Protein AF-A0A2D5ZB70-F1 (afdb_monomer)

Mean predicted aligned error: 14.67 Å

pLDDT: mean 72.31, std 13.57, range [45.03, 91.69]

Foldseek 3Di:
DDPDDQFKAAPPPLHTPPPDPAQADPPPRDGADPVDPVGIDSDRPPPPVVVVVVLVVLVVVVVVVLVVVVVCVVVDVDDPVVVVVVVVVVVVSVVVNVVSVVVVVVVVVVVCVPPPDDDDDPPPVVVVVVVVVVVVVVVVVVVVVVD

Radius of gyration: 23.56 Å; Cα contacts (8 Å, |Δi|>4): 64; chains: 1; bounding box: 51×29×75 Å

Sequence (147 aa):
MHAAQIHRYCRTCGYPVDGLREFDCPECGRSFDPNDPSTYTTAARHRPAAWMLAAGIIGLLNLVVLSYGAWLVAVNRMDRESFVLTPTAGLVLAVSGALVAGRCRHLHRTYTRSRRAIRSSSAIVVASATSGLIYLAGAFSLIVRSW

Secondary structure (DSSP, 8-state):
--------EETTT--B-TT-SSSB-TTT--B--TT-TTTEESS----HHHHHHHHHHHHHHHHHHHHHHHHHHHHS---GGGGGHHHHHHHHHHHHHHHHHHHHHHHHHHHHTT-TT----TTTTTHHHHHHHHHHHHHHHHHHTT-

Solvent-accessible surface area (backbone atoms only — not comparable to full-atom values): 9059 Å² total; per-residue (Å²): 135,83,78,81,81,81,64,39,19,36,68,85,84,44,49,75,57,71,88,59,93,61,56,50,37,91,88,77,68,47,72,42,48,97,89,41,74,87,44,41,31,71,69,80,67,79,55,64,64,62,53,51,50,52,52,48,52,54,52,49,54,51,52,52,53,52,51,50,53,52,47,51,59,67,72,39,90,65,60,84,72,66,64,66,63,57,57,54,56,52,50,55,52,50,53,52,50,48,53,53,50,50,53,49,49,51,54,45,53,65,54,45,74,78,46,95,78,75,83,88,79,75,71,72,72,59,59,68,63,57,56,59,54,54,56,52,54,55,55,51,56,58,55,64,74,74,111

Structure (mmCIF, N/CA/C/O backbone):
data_AF-A0A2D5ZB70-F1
#
_entry.id   AF-A0A2D5ZB70-F1
#
loop_
_atom_site.group_PDB
_atom_site.id
_atom_site.type_symbol
_atom_site.label_atom_id
_atom_site.label_alt_id
_atom_site.label_comp_id
_atom_site.label_asym_id
_atom_site.label_entity_id
_atom_site.label_seq_id
_atom_site.pdbx_PDB_ins_code
_atom_site.Cartn_x
_atom_site.Cartn_y
_atom_site.Cartn_z
_atom_site.occupancy
_atom_site.B_iso_or_equiv
_atom_site.auth_seq_id
_atom_site.auth_comp_id
_atom_site.auth_asym_id
_atom_site.auth_atom_id
_atom_site.pdbx_PDB_model_num
ATOM 1 N N . MET A 1 1 ? -19.675 18.760 30.829 1.00 47.66 1 MET A N 1
ATOM 2 C CA . MET A 1 1 ? -18.521 17.836 30.869 1.00 47.66 1 MET A CA 1
ATOM 3 C C . MET A 1 1 ? -18.692 16.839 29.733 1.00 47.66 1 MET A C 1
ATOM 5 O O . MET A 1 1 ? -19.582 16.005 29.813 1.00 47.66 1 MET A O 1
ATOM 9 N N . HIS A 1 2 ? -17.944 16.978 28.637 1.00 53.38 2 HIS A N 1
ATOM 10 C CA . HIS A 1 2 ? -17.979 15.998 27.548 1.00 53.38 2 HIS A CA 1
ATOM 11 C C . HIS A 1 2 ? -17.022 14.861 27.904 1.00 53.38 2 HIS A C 1
ATOM 13 O O . HIS A 1 2 ? -15.825 15.093 28.050 1.00 53.38 2 HIS A O 1
ATOM 19 N N . ALA A 1 3 ? -17.557 13.657 28.110 1.00 64.62 3 ALA A N 1
ATOM 20 C CA . ALA A 1 3 ? -16.743 12.465 28.305 1.00 64.62 3 ALA A CA 1
ATOM 21 C C . ALA A 1 3 ? -15.830 12.278 27.084 1.00 64.62 3 ALA A C 1
ATOM 23 O O . ALA A 1 3 ? -16.300 12.315 25.945 1.00 64.62 3 ALA A O 1
ATOM 24 N N . ALA A 1 4 ? -14.529 12.108 27.320 1.00 68.69 4 ALA A N 1
ATOM 25 C CA . ALA A 1 4 ? -13.575 11.803 26.265 1.00 68.69 4 ALA A CA 1
ATOM 26 C C . ALA A 1 4 ? -13.982 10.479 25.595 1.00 68.69 4 ALA A C 1
ATOM 28 O O . ALA A 1 4 ? -13.991 9.430 26.239 1.00 68.69 4 ALA A O 1
ATOM 29 N N . GLN A 1 5 ? -14.364 10.525 24.317 1.00 74.00 5 GLN A N 1
ATOM 30 C CA . GLN A 1 5 ? -14.671 9.320 23.550 1.00 74.00 5 GLN A CA 1
ATOM 31 C C . GLN A 1 5 ? -13.382 8.517 23.347 1.00 74.00 5 GLN A C 1
ATOM 33 O O . GLN A 1 5 ? -12.441 8.978 22.703 1.00 74.00 5 GLN A O 1
ATOM 38 N N . ILE A 1 6 ? -13.330 7.315 23.919 1.00 76.69 6 ILE A N 1
ATOM 39 C CA . ILE A 1 6 ? -12.222 6.384 23.708 1.00 76.69 6 ILE A CA 1
ATOM 40 C C . ILE A 1 6 ? -12.426 5.723 22.349 1.00 76.69 6 ILE A C 1
ATOM 42 O O . ILE A 1 6 ? -13.350 4.926 22.192 1.00 76.69 6 ILE A O 1
ATOM 46 N N . HIS A 1 7 ? -11.551 6.043 21.397 1.00 84.62 7 HIS A N 1
ATOM 47 C CA . HIS A 1 7 ? -11.567 5.419 20.081 1.00 84.62 7 HIS A CA 1
ATOM 48 C C . HIS A 1 7 ? -11.054 3.978 20.124 1.00 84.62 7 HIS A C 1
ATOM 50 O O . HIS A 1 7 ? -9.966 3.720 20.652 1.00 84.62 7 HIS A O 1
ATOM 56 N N . ARG A 1 8 ? -11.813 3.039 19.551 1.00 88.69 8 ARG A N 1
ATOM 57 C CA . ARG A 1 8 ? -11.462 1.611 19.500 1.00 88.69 8 ARG A CA 1
ATOM 58 C C . ARG A 1 8 ? -11.222 1.161 18.071 1.00 88.69 8 ARG A C 1
ATOM 60 O O . ARG A 1 8 ? -11.995 1.452 17.160 1.00 88.69 8 ARG A O 1
ATOM 67 N N . TYR A 1 9 ? -10.169 0.374 17.892 1.00 89.44 9 TYR A N 1
ATOM 68 C CA . TYR A 1 9 ? -9.760 -0.161 16.601 1.00 89.44 9 TYR A CA 1
ATOM 69 C C . TYR A 1 9 ? -9.646 -1.684 16.653 1.00 89.44 9 TYR A C 1
ATOM 71 O O . TYR A 1 9 ? -9.231 -2.263 17.659 1.00 89.44 9 TYR A O 1
ATOM 79 N N . CYS A 1 10 ? -9.961 -2.351 15.546 1.00 87.06 10 CYS A N 1
ATOM 80 C CA . CYS A 1 10 ? -9.724 -3.782 15.395 1.00 87.06 10 CYS A CA 1
ATOM 81 C C . CYS A 1 10 ? -8.221 -4.089 15.515 1.00 87.06 10 CYS A C 1
ATOM 83 O O . CYS A 1 10 ? -7.395 -3.481 14.832 1.00 87.06 10 CYS A O 1
ATOM 85 N N . ARG A 1 11 ? -7.848 -5.089 16.322 1.00 86.00 11 ARG A N 1
ATOM 86 C CA . ARG A 1 11 ? -6.440 -5.491 16.515 1.00 86.00 11 ARG A CA 1
ATOM 87 C C . ARG A 1 11 ? -5.745 -5.988 15.248 1.00 86.00 11 ARG A C 1
ATOM 89 O O . ARG A 1 11 ? -4.518 -5.936 15.167 1.00 86.00 11 ARG A O 1
ATOM 96 N N . THR A 1 12 ? -6.503 -6.515 14.288 1.00 83.00 12 THR A N 1
ATOM 97 C CA . THR A 1 12 ? -5.947 -7.139 13.080 1.00 83.00 12 THR A CA 1
ATOM 98 C C . THR A 1 12 ? -5.788 -6.136 11.946 1.00 83.00 12 THR A C 1
ATOM 100 O O . THR A 1 12 ? -4.684 -5.971 11.436 1.00 83.00 12 THR A O 1
ATOM 103 N N . CYS A 1 13 ? -6.867 -5.449 11.569 1.00 83.44 13 CYS A N 1
ATOM 104 C CA . CYS A 1 13 ? -6.861 -4.525 10.432 1.00 83.44 13 CYS A CA 1
ATOM 105 C C . CYS A 1 13 ? -6.722 -3.048 10.833 1.00 83.44 13 CYS A C 1
ATOM 107 O O . CYS A 1 13 ? -6.407 -2.223 9.982 1.00 83.44 13 CYS A O 1
ATOM 109 N N . GLY A 1 14 ? -6.936 -2.698 12.106 1.00 83.38 14 GLY A N 1
ATOM 110 C CA . GLY A 1 14 ? -6.929 -1.307 12.565 1.00 83.38 14 GLY A CA 1
ATOM 111 C C . GLY A 1 14 ? -8.187 -0.514 12.198 1.00 83.38 14 GLY A C 1
ATOM 112 O O . GLY A 1 14 ? -8.161 0.709 12.292 1.00 83.38 14 GLY A O 1
ATOM 113 N N . TYR A 1 15 ? -9.272 -1.174 11.772 1.00 81.00 15 TYR A N 1
ATOM 114 C CA . TYR A 1 15 ? -10.536 -0.508 11.443 1.00 81.00 15 TYR A CA 1
ATOM 115 C C . TYR A 1 15 ? -11.199 0.069 12.705 1.00 81.00 15 TYR A C 1
ATOM 117 O O . TYR A 1 15 ? -11.253 -0.648 13.707 1.00 81.00 15 TYR A O 1
ATOM 125 N N . PRO A 1 16 ? -11.693 1.322 12.690 1.00 86.94 16 PRO A N 1
ATOM 126 C CA . PRO A 1 16 ? -12.422 1.890 13.818 1.00 86.94 16 PRO A CA 1
ATOM 127 C C . PRO A 1 16 ? -13.739 1.134 14.013 1.00 86.94 16 PRO A C 1
ATOM 129 O O . PRO A 1 16 ? -14.572 1.090 13.114 1.00 86.94 16 PRO A O 1
ATOM 132 N N . VAL A 1 17 ? -13.915 0.518 15.179 1.00 88.75 17 VAL A N 1
ATOM 133 C CA . VAL A 1 17 ? -15.112 -0.283 15.504 1.00 88.75 17 VAL A CA 1
ATOM 134 C C . VAL A 1 17 ? -16.143 0.502 16.320 1.00 88.75 17 VAL A C 1
ATOM 136 O O . VAL A 1 17 ? -17.173 -0.037 16.719 1.00 88.75 17 VAL A O 1
ATOM 139 N N . ASP A 1 18 ? -15.893 1.789 16.558 1.00 85.88 18 ASP A N 1
ATOM 140 C CA . ASP A 1 18 ? -16.805 2.649 17.306 1.00 85.88 18 ASP A CA 1
ATOM 141 C C . ASP A 1 18 ? -18.143 2.822 16.566 1.00 85.88 18 ASP A C 1
ATOM 143 O O . ASP A 1 18 ? -18.187 3.254 15.414 1.00 85.88 18 ASP A O 1
ATOM 147 N N . GLY A 1 19 ? -19.252 2.522 17.248 1.00 82.19 19 GLY A N 1
ATOM 148 C CA . GLY A 1 19 ? -20.608 2.760 16.739 1.00 82.19 19 GLY A CA 1
ATOM 149 C C . GLY A 1 19 ? -21.140 1.719 15.748 1.00 82.19 19 GLY A C 1
ATOM 150 O O . GLY A 1 19 ? -22.212 1.933 15.178 1.00 82.19 19 GLY A O 1
ATOM 151 N N . LEU A 1 20 ? -20.440 0.598 15.541 1.00 83.69 20 LEU A N 1
ATOM 152 C CA . LEU A 1 20 ? -20.977 -0.521 14.762 1.00 83.69 20 LEU A CA 1
ATOM 153 C C . LEU A 1 20 ? -22.082 -1.246 15.546 1.00 83.69 20 LEU A C 1
ATOM 155 O O . LEU A 1 20 ? -21.979 -1.445 16.754 1.00 83.69 20 LEU A O 1
ATOM 159 N N . ARG A 1 21 ? -23.154 -1.631 14.840 1.00 80.00 21 ARG A N 1
ATOM 160 C CA . ARG A 1 21 ? -24.263 -2.427 15.400 1.00 80.00 21 ARG A CA 1
ATOM 161 C C . ARG A 1 21 ? -23.934 -3.913 15.504 1.00 80.00 21 ARG A C 1
ATOM 163 O O . ARG A 1 21 ? -24.535 -4.612 16.309 1.00 80.00 21 ARG A O 1
ATOM 170 N N . GLU A 1 22 ? -23.019 -4.375 14.665 1.00 85.56 22 GLU A N 1
ATOM 171 C CA . GLU A 1 22 ? -22.599 -5.767 14.578 1.00 85.56 22 GLU A CA 1
ATOM 172 C C . GLU A 1 22 ? -21.269 -5.939 15.310 1.00 85.56 22 GLU A C 1
ATOM 174 O O . GLU A 1 22 ? -20.400 -5.066 15.252 1.00 85.56 22 GLU A O 1
ATOM 179 N N . PHE A 1 23 ? -21.111 -7.076 15.984 1.00 88.62 23 PHE A N 1
ATOM 180 C CA . PHE A 1 23 ? -19.896 -7.440 16.715 1.00 88.62 23 PHE A CA 1
ATOM 181 C C . PHE A 1 23 ? -18.820 -8.048 15.810 1.00 88.62 23 PHE A C 1
ATOM 183 O O . PHE A 1 23 ? -17.889 -8.671 16.301 1.00 88.62 23 PHE A O 1
ATOM 190 N N . ASP A 1 24 ? -18.909 -7.857 14.494 1.00 89.94 24 ASP A N 1
ATOM 191 C CA . ASP A 1 24 ? -17.949 -8.372 13.523 1.00 89.94 24 ASP A CA 1
ATOM 192 C C . ASP A 1 24 ? -17.307 -7.228 12.737 1.00 89.94 24 ASP A C 1
ATOM 194 O O . ASP A 1 24 ? -17.949 -6.253 12.342 1.00 89.94 24 ASP A O 1
ATOM 198 N N . CYS A 1 25 ? -15.997 -7.325 12.508 1.00 85.06 25 CYS A N 1
ATOM 199 C CA . CYS A 1 25 ? -15.283 -6.330 11.725 1.00 85.06 25 CYS A CA 1
ATOM 200 C C . CYS A 1 25 ? -15.598 -6.494 10.226 1.00 85.06 25 CYS A C 1
ATOM 202 O O . CYS A 1 25 ? -15.286 -7.546 9.664 1.00 85.06 25 CYS A O 1
ATOM 204 N N . PRO A 1 26 ? -16.084 -5.452 9.528 1.00 83.69 26 PRO A N 1
ATOM 205 C CA . PRO A 1 26 ? -16.462 -5.553 8.116 1.00 83.69 26 PRO A CA 1
ATOM 206 C C . PRO A 1 26 ? -15.268 -5.743 7.166 1.00 83.69 26 PRO A C 1
ATOM 208 O O . PRO A 1 26 ? -15.454 -6.142 6.023 1.00 83.69 26 PRO A O 1
ATOM 211 N N . GLU A 1 27 ? -14.041 -5.450 7.617 1.00 78.88 27 GLU A N 1
ATOM 212 C CA . GLU A 1 27 ? -12.828 -5.587 6.796 1.00 78.88 27 GLU A CA 1
ATOM 213 C C . GLU A 1 27 ? -12.223 -6.990 6.861 1.00 78.88 27 GLU A C 1
ATOM 215 O O . GLU A 1 27 ? -11.783 -7.533 5.852 1.00 78.88 27 GLU A O 1
ATOM 220 N N . CYS A 1 28 ? -12.141 -7.570 8.060 1.00 84.44 28 CYS A N 1
ATOM 221 C CA . CYS A 1 28 ? -11.452 -8.844 8.276 1.00 84.44 28 CYS A CA 1
ATOM 222 C C . CYS A 1 28 ? -12.374 -9.986 8.711 1.00 84.44 28 CYS A C 1
ATOM 224 O O . CYS A 1 28 ? -11.887 -11.101 8.873 1.00 84.44 28 CYS A O 1
ATOM 226 N N . GLY A 1 29 ? -13.665 -9.718 8.933 1.00 89.31 29 GLY A N 1
ATOM 227 C CA . GLY A 1 29 ? -14.646 -10.697 9.410 1.00 89.31 29 GLY A CA 1
ATOM 228 C C . GLY A 1 29 ? -14.395 -11.186 10.836 1.00 89.31 29 GLY A C 1
ATOM 229 O O . GLY A 1 29 ? -14.956 -12.193 11.248 1.00 89.31 29 GLY A O 1
ATOM 230 N N . ARG A 1 30 ? -13.505 -10.527 11.588 1.00 87.56 30 ARG A N 1
ATOM 231 C CA . ARG A 1 30 ? -13.160 -10.941 12.947 1.00 87.56 30 ARG A CA 1
ATOM 232 C C . ARG A 1 30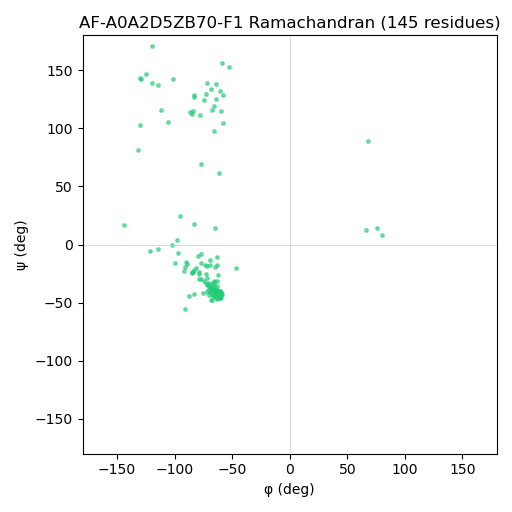 ? -14.180 -10.399 13.935 1.00 87.56 30 ARG A C 1
ATOM 234 O O . ARG A 1 30 ? -14.365 -9.182 13.997 1.00 87.56 30 ARG A O 1
ATOM 241 N N . SER A 1 31 ? -14.731 -11.289 14.747 1.00 89.94 31 SER A N 1
ATOM 242 C CA . SER A 1 31 ? -15.584 -10.921 15.870 1.00 89.94 31 SER A CA 1
ATOM 243 C C . SER A 1 31 ? -14.806 -10.116 16.910 1.00 89.94 31 SER A C 1
ATOM 245 O O . SER A 1 31 ? -13.644 -10.414 17.212 1.00 89.94 31 SER A O 1
ATOM 247 N N . PHE A 1 32 ? -15.428 -9.071 17.436 1.00 87.69 32 PHE A N 1
ATOM 248 C CA . PHE A 1 32 ? -14.913 -8.226 18.500 1.00 87.69 32 PHE A CA 1
ATOM 249 C C . PHE A 1 32 ? -15.978 -8.081 19.586 1.00 87.69 32 PHE A C 1
ATOM 251 O O . PHE A 1 32 ? -17.163 -7.967 19.292 1.00 87.69 32 PHE A O 1
ATOM 258 N N . ASP A 1 33 ? -15.550 -8.042 20.843 1.00 89.06 33 ASP A N 1
ATOM 259 C CA . ASP A 1 33 ? -16.439 -7.803 21.974 1.00 89.06 33 ASP A CA 1
ATOM 260 C C . ASP A 1 33 ? -16.095 -6.431 22.579 1.00 89.06 33 ASP A C 1
ATOM 262 O O . ASP A 1 33 ? -14.983 -6.239 23.080 1.00 89.06 33 ASP A O 1
ATOM 266 N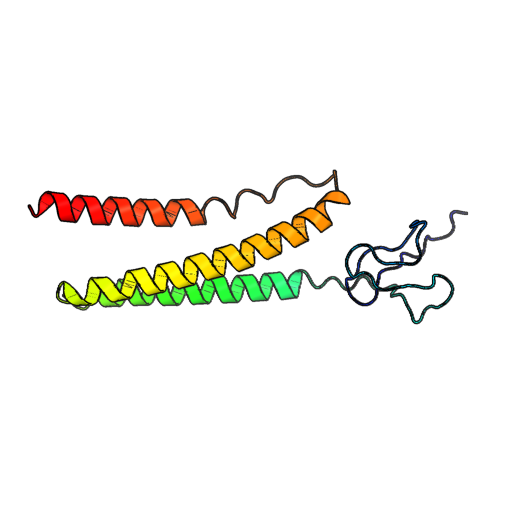 N . PRO A 1 34 ? -17.012 -5.447 22.542 1.00 85.38 34 PRO A N 1
ATOM 267 C CA . PRO A 1 34 ? -16.763 -4.130 23.110 1.00 85.38 34 PRO A CA 1
ATOM 268 C C . PRO A 1 34 ? -16.531 -4.145 24.625 1.00 85.38 34 PRO A C 1
ATOM 270 O O . PRO A 1 34 ? -16.010 -3.151 25.136 1.00 85.38 34 PRO A O 1
ATOM 273 N N . ASN A 1 35 ? -16.912 -5.218 25.322 1.00 88.69 35 ASN A N 1
ATOM 274 C CA . ASN A 1 35 ? -16.683 -5.401 26.753 1.00 88.69 35 ASN A CA 1
ATOM 275 C C . ASN A 1 35 ? -15.348 -6.093 27.057 1.00 88.69 35 ASN A C 1
ATOM 277 O O . ASN A 1 35 ? -14.881 -6.017 28.192 1.00 88.69 35 ASN A O 1
ATOM 281 N N . ASP A 1 36 ? -14.709 -6.718 26.062 1.00 90.38 36 ASP A N 1
ATOM 282 C CA . ASP A 1 36 ? -13.405 -7.358 26.221 1.00 90.38 36 ASP A CA 1
ATOM 283 C C . ASP A 1 36 ? -12.281 -6.519 25.569 1.00 90.38 36 ASP A C 1
ATOM 285 O O . ASP A 1 36 ? -12.106 -6.543 24.341 1.00 90.38 36 ASP A O 1
ATOM 289 N N . PRO A 1 37 ? -11.444 -5.817 26.366 1.00 87.69 37 PRO A N 1
ATOM 290 C CA . PRO A 1 37 ? -10.304 -5.041 25.870 1.00 87.69 37 PRO A CA 1
ATOM 291 C C . PRO A 1 37 ? -9.220 -5.885 25.188 1.00 87.69 37 PRO A C 1
ATOM 293 O O . PRO A 1 37 ? -8.327 -5.340 24.531 1.00 87.69 37 PRO A O 1
ATOM 296 N N . SER A 1 38 ? -9.279 -7.212 25.299 1.00 88.81 38 SER A N 1
ATOM 297 C CA . SER A 1 38 ? -8.406 -8.125 24.566 1.00 88.81 38 SER A CA 1
ATOM 298 C C . SER A 1 38 ? -8.775 -8.233 23.076 1.00 88.81 38 SER A C 1
ATOM 300 O O . SER A 1 38 ? -7.934 -8.634 22.264 1.00 88.81 38 SER A O 1
ATOM 302 N N . THR A 1 39 ? -9.985 -7.830 22.676 1.00 88.69 39 THR A N 1
ATOM 303 C CA . THR A 1 39 ? -10.451 -7.946 21.283 1.00 88.69 39 THR A CA 1
ATOM 304 C C . THR A 1 39 ? -10.156 -6.702 20.441 1.00 88.69 39 THR A C 1
ATOM 306 O O . THR A 1 39 ? -9.992 -6.800 19.220 1.00 88.69 39 THR A O 1
ATOM 309 N N . TYR A 1 40 ? -9.981 -5.540 21.077 1.00 88.94 40 TYR A N 1
ATOM 310 C CA . TYR A 1 40 ? -9.692 -4.268 20.415 1.00 88.94 40 TYR A CA 1
ATOM 311 C C . TYR A 1 40 ? -8.349 -3.661 20.849 1.00 88.94 40 TYR A C 1
ATOM 313 O O . TYR A 1 40 ? -7.630 -4.162 21.717 1.00 88.94 40 TYR A O 1
ATOM 321 N N . THR A 1 41 ? -7.934 -2.604 20.159 1.00 89.12 41 THR A N 1
ATOM 322 C CA . THR A 1 41 ? -6.780 -1.783 20.526 1.00 89.12 41 THR A CA 1
ATOM 323 C C . THR A 1 41 ? -7.182 -0.315 20.528 1.00 89.12 41 THR A C 1
ATOM 325 O O . THR A 1 41 ? -7.982 0.118 19.703 1.00 89.12 41 THR A O 1
ATOM 328 N N . THR A 1 42 ? -6.653 0.450 21.476 1.00 85.56 42 THR A N 1
ATOM 329 C CA . THR A 1 42 ? -6.853 1.905 21.581 1.00 85.56 42 THR A CA 1
ATOM 330 C C . THR A 1 42 ? -5.771 2.686 20.839 1.00 85.56 42 THR A C 1
ATOM 332 O O . THR A 1 42 ? -5.967 3.844 20.480 1.00 85.56 42 THR A O 1
ATOM 335 N N . ALA A 1 43 ? -4.635 2.047 20.554 1.00 78.62 43 ALA A N 1
ATOM 336 C CA . ALA A 1 43 ? -3.588 2.626 19.735 1.00 78.62 43 ALA A CA 1
ATOM 337 C C . ALA A 1 43 ? -3.920 2.376 18.262 1.00 78.62 43 ALA A C 1
ATOM 339 O O . ALA A 1 43 ? -3.879 1.237 17.789 1.00 78.62 43 ALA A O 1
ATOM 340 N N . ALA A 1 44 ? -4.224 3.442 17.522 1.00 66.38 44 ALA A N 1
ATOM 341 C CA . ALA A 1 44 ? -4.344 3.364 16.075 1.00 66.38 44 ALA A CA 1
ATOM 342 C C . ALA A 1 44 ? -3.014 2.849 15.507 1.00 66.38 44 ALA A C 1
ATOM 344 O O . ALA A 1 44 ? -2.009 3.564 15.465 1.00 66.38 44 ALA A O 1
ATOM 345 N N . ARG A 1 45 ? -2.978 1.577 15.093 1.00 65.50 45 ARG A N 1
ATOM 346 C CA . ARG A 1 45 ? -1.789 0.966 14.493 1.00 65.50 45 ARG A CA 1
ATOM 347 C C . ARG A 1 45 ? -1.674 1.443 13.051 1.00 65.50 45 ARG A C 1
ATOM 349 O O . ARG A 1 45 ? -1.883 0.690 12.104 1.00 65.50 45 ARG A O 1
ATOM 356 N N . HIS A 1 46 ? -1.357 2.718 12.877 1.00 60.06 46 HIS A N 1
ATOM 357 C CA . HIS A 1 46 ? -1.060 3.287 11.579 1.00 60.06 46 HIS A CA 1
ATOM 358 C C . HIS A 1 46 ? 0.233 2.646 11.056 1.00 60.06 46 HIS A C 1
ATOM 360 O O . HIS A 1 46 ? 1.337 3.079 11.369 1.00 60.06 46 HIS A O 1
ATOM 366 N N . ARG A 1 47 ? 0.101 1.629 10.195 1.00 64.81 47 ARG A N 1
ATOM 367 C CA . ARG A 1 47 ? 1.193 1.129 9.342 1.00 64.81 47 ARG A CA 1
ATOM 368 C C . ARG A 1 47 ? 1.224 1.718 7.911 1.00 64.81 47 ARG A C 1
ATOM 370 O O . ARG A 1 47 ? 1.792 1.049 7.047 1.00 64.81 47 ARG A O 1
ATOM 377 N N . PRO A 1 48 ? 0.681 2.919 7.585 1.00 66.00 48 PRO A N 1
ATOM 378 C CA . PRO A 1 48 ? 0.787 3.419 6.218 1.00 66.00 48 PRO A CA 1
ATOM 379 C C . PRO A 1 48 ? 2.249 3.720 5.861 1.00 66.00 48 PRO A C 1
ATOM 381 O O . PRO A 1 48 ? 2.647 3.471 4.732 1.00 66.00 48 PRO A O 1
ATOM 384 N N . ALA A 1 49 ? 3.074 4.142 6.829 1.00 76.62 49 ALA A N 1
ATOM 385 C CA . ALA A 1 49 ? 4.485 4.451 6.601 1.00 76.62 49 ALA A CA 1
ATOM 386 C C . ALA A 1 49 ? 5.299 3.228 6.147 1.00 76.62 49 ALA A C 1
ATOM 388 O O . ALA A 1 49 ? 6.065 3.321 5.194 1.00 76.62 49 ALA A O 1
ATOM 389 N N . ALA A 1 50 ? 5.090 2.065 6.772 1.00 78.00 50 ALA A N 1
ATOM 390 C CA . ALA A 1 50 ? 5.788 0.837 6.391 1.00 78.00 50 ALA A CA 1
ATOM 391 C C . ALA A 1 50 ? 5.413 0.381 4.970 1.00 78.00 50 ALA A C 1
ATOM 393 O O . ALA A 1 50 ? 6.281 -0.018 4.199 1.00 78.00 50 ALA A O 1
ATOM 394 N N . TRP A 1 51 ? 4.133 0.497 4.601 1.00 80.19 51 TRP A N 1
ATOM 395 C CA . TRP A 1 51 ? 3.672 0.187 3.246 1.00 80.19 51 TRP A CA 1
ATOM 396 C C . TRP A 1 51 ? 4.171 1.189 2.205 1.00 80.19 51 TRP A C 1
ATOM 398 O O . TRP A 1 51 ? 4.572 0.780 1.120 1.00 80.19 51 TRP A O 1
ATOM 408 N N . MET A 1 52 ? 4.185 2.484 2.528 1.00 81.81 52 MET A N 1
ATOM 409 C CA . MET A 1 52 ? 4.740 3.520 1.652 1.00 81.81 52 MET A CA 1
ATOM 410 C C . MET A 1 52 ? 6.238 3.318 1.426 1.00 81.81 52 MET A C 1
ATOM 412 O O . MET A 1 52 ? 6.701 3.431 0.296 1.00 81.81 52 MET A O 1
ATOM 416 N N . LEU A 1 53 ? 6.982 2.957 2.473 1.00 84.75 53 LEU A N 1
ATOM 417 C CA . LEU A 1 53 ? 8.407 2.655 2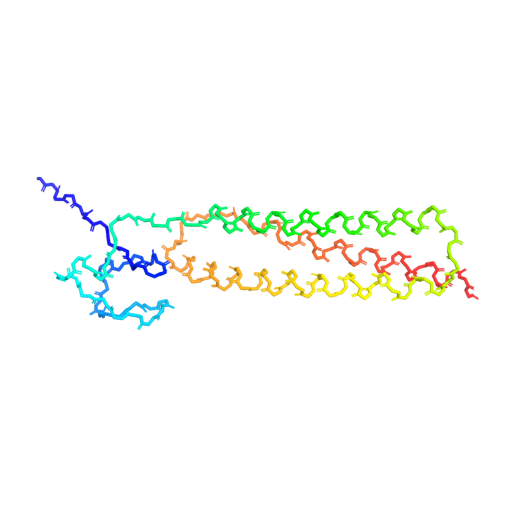.381 1.00 84.75 53 LEU A CA 1
ATOM 418 C C . LEU A 1 53 ? 8.656 1.406 1.527 1.00 84.75 53 LEU A C 1
ATOM 420 O O . LEU A 1 53 ? 9.490 1.444 0.628 1.00 84.75 53 LEU A O 1
ATOM 424 N N . ALA A 1 54 ? 7.883 0.335 1.731 1.00 83.75 54 ALA A N 1
ATOM 425 C CA . ALA A 1 54 ? 7.958 -0.860 0.892 1.00 83.75 54 ALA A CA 1
ATOM 426 C C . ALA A 1 54 ? 7.643 -0.551 -0.584 1.00 83.75 54 ALA A C 1
ATOM 428 O O . ALA A 1 54 ? 8.386 -0.961 -1.473 1.00 83.75 54 ALA A O 1
ATOM 429 N N . ALA A 1 55 ? 6.584 0.219 -0.852 1.00 83.62 55 ALA A N 1
ATOM 430 C CA . ALA A 1 55 ? 6.233 0.649 -2.204 1.00 83.62 55 ALA A CA 1
ATOM 431 C C . ALA A 1 55 ? 7.332 1.521 -2.839 1.00 83.62 55 ALA A C 1
ATOM 433 O O . ALA A 1 55 ? 7.651 1.343 -4.014 1.00 83.62 55 ALA A O 1
ATOM 434 N N . GLY A 1 56 ? 7.946 2.415 -2.059 1.00 86.88 56 GLY A N 1
ATOM 435 C CA . GLY A 1 56 ? 9.075 3.240 -2.488 1.00 86.88 56 GLY A CA 1
ATOM 436 C C . GLY A 1 56 ? 10.308 2.412 -2.856 1.00 86.88 56 GLY A C 1
ATOM 437 O O . GLY A 1 56 ? 10.880 2.624 -3.923 1.00 86.88 56 GLY A O 1
ATOM 438 N N . ILE A 1 57 ? 10.676 1.424 -2.031 1.00 91.44 57 ILE A N 1
ATOM 439 C CA . ILE A 1 57 ? 11.797 0.507 -2.304 1.00 91.44 57 ILE A CA 1
ATOM 440 C C . ILE A 1 57 ? 11.556 -0.276 -3.596 1.00 91.44 57 ILE A C 1
ATOM 442 O O . ILE A 1 57 ? 12.442 -0.346 -4.445 1.00 91.44 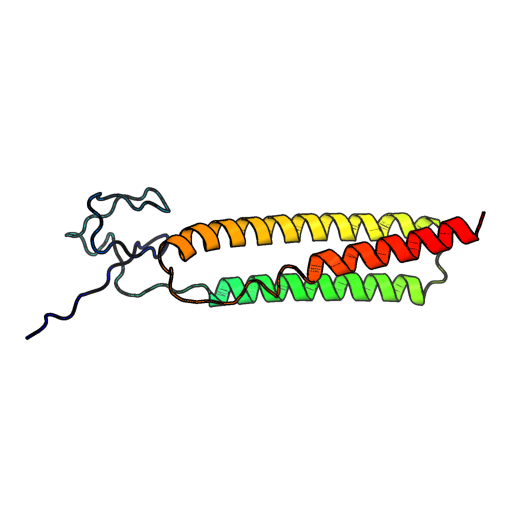57 ILE A O 1
ATOM 446 N N . ILE A 1 58 ? 10.352 -0.827 -3.780 1.00 88.12 58 ILE A N 1
ATOM 447 C CA . ILE A 1 58 ? 10.000 -1.561 -5.002 1.00 88.12 58 ILE A CA 1
ATOM 448 C C . ILE A 1 58 ? 10.117 -0.642 -6.224 1.00 88.12 58 ILE A C 1
ATOM 450 O O . ILE A 1 58 ? 10.721 -1.030 -7.223 1.00 88.12 58 ILE A O 1
ATOM 454 N N . GLY A 1 59 ? 9.587 0.582 -6.151 1.00 85.50 59 GLY A N 1
ATOM 455 C CA . GLY A 1 59 ? 9.701 1.562 -7.233 1.00 85.50 59 GLY A CA 1
ATOM 456 C C . GLY A 1 59 ? 11.155 1.900 -7.584 1.00 85.50 59 GLY A C 1
ATOM 457 O O . GLY A 1 59 ? 11.509 1.931 -8.761 1.00 85.50 59 GLY A O 1
ATOM 458 N N . LEU A 1 60 ? 12.012 2.079 -6.575 1.00 90.06 60 LEU A N 1
ATOM 459 C CA . LEU A 1 60 ? 13.436 2.363 -6.764 1.00 90.06 60 LEU A CA 1
ATOM 460 C C . LEU A 1 60 ? 14.177 1.194 -7.429 1.00 90.06 60 LEU A C 1
ATOM 462 O O . LEU A 1 60 ? 14.934 1.412 -8.371 1.00 90.06 60 LEU A O 1
ATOM 466 N N . LEU A 1 61 ? 13.929 -0.044 -6.990 1.00 86.56 61 LEU A N 1
ATOM 467 C CA . LEU A 1 61 ? 14.529 -1.240 -7.594 1.00 86.56 61 LEU A CA 1
ATOM 468 C C . LEU A 1 61 ? 14.159 -1.373 -9.076 1.00 86.56 61 LEU A C 1
ATOM 470 O O . LEU A 1 61 ? 15.015 -1.676 -9.903 1.00 86.56 61 LEU A O 1
ATOM 474 N N . ASN A 1 62 ? 12.905 -1.081 -9.428 1.00 81.75 62 ASN A N 1
ATOM 475 C CA . ASN A 1 62 ? 12.456 -1.066 -10.821 1.00 81.75 62 ASN A CA 1
ATOM 476 C C . ASN A 1 62 ? 13.205 -0.018 -11.654 1.00 81.75 62 ASN A C 1
ATOM 478 O O . ASN A 1 62 ? 13.643 -0.314 -12.764 1.00 81.75 62 ASN A O 1
ATOM 482 N N . LEU A 1 63 ? 13.382 1.192 -11.114 1.00 85.56 63 LEU A N 1
ATOM 483 C CA . LEU A 1 63 ? 14.118 2.262 -11.787 1.00 85.56 63 LEU A CA 1
ATOM 484 C C . LEU A 1 63 ? 15.568 1.849 -12.082 1.00 85.56 63 LEU A C 1
ATOM 486 O O . LEU A 1 63 ? 16.061 2.101 -13.178 1.00 85.56 63 LEU A O 1
ATOM 490 N N . VAL A 1 64 ? 16.224 1.186 -11.123 1.00 91.69 64 VAL A N 1
ATOM 491 C CA . VAL A 1 64 ? 17.603 0.683 -11.250 1.00 91.69 64 VAL A CA 1
ATOM 492 C C . VAL A 1 64 ? 17.709 -0.399 -12.329 1.00 91.69 64 VAL A C 1
ATOM 494 O O . VAL A 1 64 ? 18.622 -0.363 -13.147 1.00 91.69 64 VAL A O 1
ATOM 497 N N . VAL A 1 65 ? 16.769 -1.347 -12.372 1.00 87.25 65 VAL A N 1
ATOM 498 C CA . VAL A 1 65 ? 16.760 -2.408 -13.395 1.00 87.25 65 VAL A CA 1
ATOM 499 C C . VAL A 1 65 ? 16.573 -1.820 -14.796 1.00 87.25 65 VAL A C 1
ATOM 501 O O . VAL A 1 65 ? 17.278 -2.204 -15.729 1.00 87.25 65 VAL A O 1
ATOM 504 N N . LEU A 1 66 ? 15.661 -0.856 -14.948 1.00 84.44 66 LEU A N 1
ATOM 505 C CA . LEU A 1 66 ? 15.399 -0.203 -16.231 1.00 84.44 66 LEU A CA 1
ATOM 506 C C . LEU A 1 66 ? 16.578 0.658 -16.696 1.00 84.44 66 LEU A C 1
ATOM 508 O O . LEU A 1 66 ? 16.943 0.601 -17.870 1.00 84.44 66 LEU A O 1
ATOM 512 N N . SER A 1 67 ? 17.190 1.432 -15.796 1.00 88.00 67 SER A N 1
ATOM 513 C CA . SER A 1 67 ? 18.351 2.259 -16.136 1.00 88.00 67 SER A CA 1
ATOM 514 C C . SER A 1 67 ? 19.559 1.405 -16.519 1.0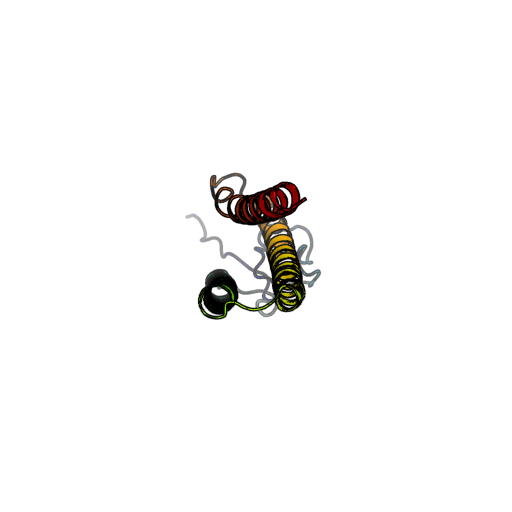0 88.00 67 SER A C 1
ATOM 516 O O . SER A 1 67 ? 20.243 1.721 -17.491 1.00 88.00 67 SER A O 1
ATOM 518 N N . TYR A 1 68 ? 19.777 0.286 -15.826 1.00 88.88 68 TYR A N 1
ATOM 519 C CA . TYR A 1 68 ? 20.830 -0.666 -16.163 1.00 88.88 68 TYR A CA 1
ATOM 520 C C . TYR A 1 68 ? 20.591 -1.337 -17.523 1.00 88.88 68 TYR A C 1
ATOM 522 O O . TYR A 1 68 ? 21.503 -1.395 -18.346 1.00 88.88 68 TYR A O 1
ATOM 530 N N . GLY A 1 69 ? 19.358 -1.773 -17.806 1.00 84.25 69 GLY A N 1
ATOM 531 C CA . GLY A 1 69 ? 18.990 -2.322 -19.114 1.00 84.25 69 GLY A CA 1
ATOM 532 C C . GLY A 1 69 ? 19.209 -1.320 -20.252 1.00 84.25 69 GLY A C 1
ATOM 533 O O . GLY A 1 69 ? 19.789 -1.670 -21.278 1.00 84.25 69 GLY A O 1
ATOM 534 N N . ALA A 1 70 ? 18.829 -0.055 -20.049 1.00 84.25 70 ALA A N 1
ATOM 535 C CA . ALA A 1 70 ? 19.071 1.013 -21.018 1.00 84.25 70 ALA A CA 1
ATOM 536 C C . ALA A 1 70 ? 20.571 1.275 -21.237 1.00 84.25 70 ALA A C 1
ATOM 538 O O . ALA A 1 70 ? 21.007 1.437 -22.376 1.00 84.25 70 ALA A O 1
ATOM 539 N N . TRP A 1 71 ? 21.371 1.277 -20.166 1.00 89.62 71 TRP A N 1
ATOM 540 C CA . TRP A 1 71 ? 22.822 1.437 -20.258 1.00 89.62 71 TRP A CA 1
ATOM 541 C C . TRP A 1 71 ? 23.482 0.284 -21.022 1.00 89.62 71 TRP A C 1
ATOM 543 O O . TRP A 1 71 ? 24.320 0.530 -21.887 1.00 89.62 71 TRP A O 1
ATOM 553 N N . LEU A 1 72 ? 23.063 -0.962 -20.779 1.00 84.12 72 LEU A N 1
ATOM 554 C CA . LEU A 1 72 ? 23.567 -2.125 -21.514 1.00 84.12 72 LEU A CA 1
ATOM 555 C C . LEU A 1 72 ? 23.281 -2.038 -23.015 1.00 84.12 72 LEU A C 1
ATOM 557 O O . LEU A 1 72 ? 24.161 -2.385 -23.800 1.00 84.12 72 L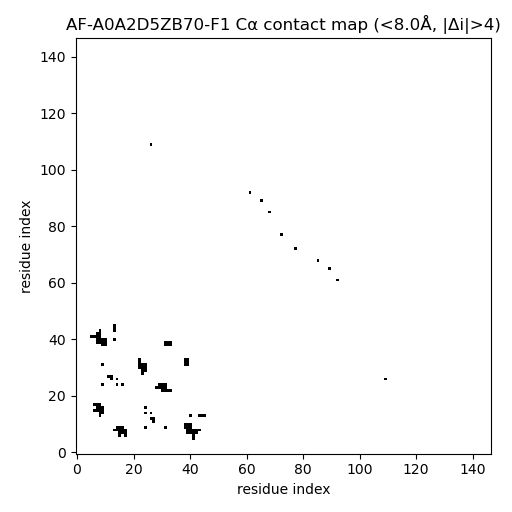EU A O 1
ATOM 561 N N . VAL A 1 73 ? 22.093 -1.561 -23.400 1.00 79.81 73 VAL A N 1
ATOM 562 C CA . VAL A 1 73 ? 21.717 -1.318 -24.805 1.00 79.81 73 VAL A CA 1
ATOM 563 C C . VAL A 1 73 ? 22.526 -0.170 -25.414 1.00 79.81 73 VAL A C 1
ATOM 565 O O . VAL A 1 73 ? 22.833 -0.196 -26.601 1.00 79.81 73 VAL A O 1
ATOM 568 N N . ALA A 1 74 ? 22.880 0.843 -24.622 1.00 81.00 74 ALA A N 1
ATOM 569 C CA . ALA A 1 74 ? 23.663 1.978 -25.099 1.00 81.00 74 ALA A CA 1
ATOM 570 C C . ALA A 1 74 ? 25.149 1.634 -25.303 1.00 81.00 74 ALA A C 1
ATOM 572 O O . ALA A 1 74 ? 25.756 2.081 -26.274 1.00 81.00 74 ALA A O 1
ATOM 573 N N . VAL A 1 75 ? 25.746 0.870 -24.381 1.00 85.12 75 VAL A N 1
ATOM 574 C CA . VAL A 1 75 ? 27.186 0.558 -24.389 1.00 85.12 75 VAL A CA 1
ATOM 575 C C . VAL A 1 75 ? 27.508 -0.610 -25.303 1.00 85.12 75 VAL A C 1
ATOM 577 O O . VAL A 1 75 ? 28.487 -0.568 -26.048 1.00 85.12 75 VAL A O 1
ATOM 580 N N . ASN A 1 76 ? 26.687 -1.654 -25.272 1.00 75.00 76 ASN A N 1
ATOM 581 C CA . ASN A 1 76 ? 26.846 -2.741 -26.211 1.00 75.00 76 ASN A CA 1
ATOM 582 C C . ASN A 1 76 ? 26.070 -2.347 -27.463 1.00 75.00 76 ASN A C 1
ATOM 584 O O . ASN A 1 76 ? 24.845 -2.275 -27.414 1.00 75.00 76 ASN A O 1
ATOM 588 N N . ARG A 1 77 ? 26.758 -2.132 -28.594 1.00 68.88 77 ARG A N 1
ATOM 589 C CA . ARG A 1 77 ? 26.156 -2.224 -29.940 1.00 68.88 77 ARG A CA 1
ATOM 590 C C . ARG A 1 77 ? 25.651 -3.660 -30.153 1.00 68.88 77 ARG A C 1
ATOM 592 O O . ARG A 1 77 ? 26.208 -4.403 -30.949 1.00 68.88 77 ARG A O 1
ATOM 599 N N . MET A 1 78 ? 24.706 -4.099 -29.335 1.00 52.53 78 MET A N 1
ATOM 600 C CA . MET A 1 78 ? 24.320 -5.490 -29.224 1.00 52.53 78 MET A CA 1
ATOM 601 C C . MET A 1 78 ? 23.331 -5.796 -30.338 1.00 52.53 78 MET A C 1
ATOM 603 O O . MET A 1 78 ? 22.361 -5.063 -30.549 1.00 52.53 78 MET A O 1
ATOM 607 N N . ASP A 1 79 ? 23.638 -6.868 -31.057 1.00 66.94 79 ASP A N 1
ATOM 608 C CA . ASP A 1 79 ? 22.870 -7.382 -32.175 1.00 66.94 79 ASP A CA 1
ATOM 609 C C . ASP A 1 79 ? 21.391 -7.595 -31.817 1.00 66.94 79 ASP A C 1
ATOM 611 O O . ASP A 1 79 ? 21.014 -7.834 -30.667 1.00 66.94 79 ASP A O 1
ATOM 615 N N . ARG A 1 80 ? 20.552 -7.502 -32.855 1.00 63.75 80 ARG A N 1
ATOM 616 C CA . ARG A 1 80 ? 19.074 -7.459 -32.863 1.00 63.75 80 ARG A CA 1
ATOM 617 C C . ARG A 1 80 ? 18.370 -8.511 -31.983 1.00 63.75 80 ARG A C 1
ATOM 619 O O . ARG A 1 80 ? 17.221 -8.307 -31.605 1.00 63.75 80 ARG A O 1
ATOM 626 N N . GLU A 1 81 ? 19.056 -9.596 -31.637 1.00 63.62 81 GLU A N 1
ATOM 627 C CA . GLU A 1 81 ? 18.579 -10.715 -30.811 1.00 63.62 81 GLU A CA 1
ATOM 628 C C . GLU A 1 81 ? 18.428 -10.344 -29.320 1.00 63.62 81 GLU A C 1
ATOM 630 O O . GLU A 1 81 ? 17.469 -10.756 -28.663 1.00 63.62 81 GLU A O 1
ATOM 635 N N . SER A 1 82 ? 19.300 -9.485 -28.777 1.00 60.34 82 SER A N 1
ATOM 636 C CA . SER A 1 82 ? 19.243 -9.074 -27.360 1.00 60.34 82 SER A CA 1
ATOM 637 C C . SER A 1 82 ? 18.031 -8.190 -27.038 1.00 60.34 82 SER A C 1
ATOM 639 O O . SER A 1 82 ? 17.681 -7.997 -25.872 1.00 60.34 82 SER A O 1
ATOM 641 N N . PHE A 1 83 ? 17.353 -7.683 -28.072 1.00 61.03 83 PHE A N 1
ATOM 642 C CA . PHE A 1 83 ? 16.203 -6.788 -27.963 1.00 61.03 83 PHE A CA 1
ATOM 643 C C . PHE A 1 83 ? 14.929 -7.492 -27.465 1.00 61.03 83 PHE A C 1
ATOM 645 O O . PHE A 1 83 ? 14.006 -6.827 -27.003 1.00 61.03 83 PHE A O 1
ATOM 652 N N . VAL A 1 84 ? 14.858 -8.828 -27.534 1.00 60.97 84 VAL A N 1
ATOM 653 C CA . VAL A 1 84 ? 13.645 -9.595 -27.183 1.00 60.97 84 VAL A CA 1
ATOM 654 C C . VAL A 1 84 ? 13.551 -9.886 -25.676 1.00 60.97 84 VAL A C 1
ATOM 656 O O . VAL A 1 84 ? 12.455 -10.031 -25.134 1.00 60.97 84 VAL A O 1
ATOM 659 N N . LEU A 1 85 ? 14.680 -9.894 -24.961 1.00 60.53 85 LEU A N 1
ATOM 660 C CA . LEU A 1 85 ? 14.734 -10.199 -23.522 1.00 60.53 85 LEU A CA 1
ATOM 661 C C . LEU A 1 85 ? 14.457 -8.982 -22.620 1.00 60.53 85 LEU A C 1
ATOM 663 O O . LEU A 1 85 ? 13.989 -9.133 -21.494 1.00 60.53 85 LEU A O 1
ATOM 667 N N . THR A 1 86 ? 14.693 -7.762 -23.101 1.00 65.00 86 THR A N 1
ATOM 668 C CA . THR A 1 86 ? 14.425 -6.525 -22.346 1.00 65.00 86 THR A CA 1
ATOM 669 C C . THR A 1 86 ? 12.926 -6.205 -22.156 1.00 65.00 86 THR A C 1
ATOM 671 O O . THR A 1 86 ? 12.536 -5.846 -21.040 1.00 65.00 86 THR A O 1
ATOM 674 N N . PRO A 1 87 ? 12.040 -6.339 -23.167 1.00 61.31 87 PRO A N 1
ATOM 675 C CA . PRO A 1 87 ? 10.625 -5.994 -23.013 1.00 61.31 87 PRO A CA 1
ATOM 676 C C . PRO A 1 87 ? 9.849 -6.989 -22.144 1.00 61.31 87 PRO A C 1
ATOM 678 O O . PRO A 1 87 ? 8.905 -6.586 -21.465 1.00 61.31 87 PRO A O 1
ATOM 681 N N . THR A 1 88 ? 10.246 -8.265 -22.100 1.00 65.94 88 THR A N 1
ATOM 682 C CA . THR A 1 88 ? 9.590 -9.271 -21.246 1.00 65.94 88 THR A CA 1
ATOM 683 C C . THR A 1 88 ? 9.827 -8.982 -19.765 1.00 65.94 88 THR A C 1
ATOM 685 O O . THR A 1 88 ? 8.881 -9.033 -18.977 1.00 65.94 88 THR A O 1
ATOM 688 N N . ALA A 1 89 ? 11.039 -8.555 -19.393 1.00 65.44 89 ALA A N 1
ATOM 689 C CA . ALA A 1 89 ? 11.333 -8.068 -18.046 1.00 65.44 89 ALA A CA 1
ATOM 690 C C . ALA A 1 89 ? 10.498 -6.822 -17.695 1.00 65.44 89 ALA A C 1
ATOM 692 O O . ALA A 1 89 ? 9.919 -6.748 -16.610 1.00 65.44 89 ALA A O 1
ATOM 693 N N . GLY A 1 90 ? 10.350 -5.881 -18.635 1.00 70.94 90 GLY A N 1
ATOM 694 C CA . GLY A 1 90 ? 9.490 -4.706 -18.461 1.00 70.94 90 GLY A CA 1
ATOM 695 C C . GLY A 1 90 ? 8.014 -5.062 -18.237 1.00 70.94 90 GLY A C 1
ATOM 696 O O . GLY A 1 90 ? 7.358 -4.475 -17.377 1.00 70.94 90 GLY A O 1
ATOM 697 N N . LEU A 1 91 ? 7.496 -6.061 -18.957 1.00 73.38 91 LEU A N 1
ATOM 698 C CA . LEU A 1 91 ? 6.097 -6.489 -18.871 1.00 73.38 91 LEU A CA 1
ATOM 699 C C . LEU A 1 91 ? 5.801 -7.214 -17.549 1.00 73.38 91 LEU A C 1
ATOM 701 O O . LEU A 1 91 ? 4.790 -6.930 -16.906 1.00 73.38 91 LEU A O 1
ATOM 705 N N . VAL A 1 92 ? 6.712 -8.074 -17.082 1.00 75.50 92 VAL A N 1
ATOM 706 C CA . VAL A 1 92 ? 6.601 -8.740 -15.770 1.00 75.50 92 VAL A CA 1
ATOM 707 C C . VAL A 1 92 ? 6.596 -7.713 -14.634 1.00 75.50 92 VAL A C 1
ATOM 709 O O . VAL A 1 92 ? 5.775 -7.798 -13.714 1.00 75.50 92 VAL A O 1
ATOM 712 N N . LEU A 1 93 ? 7.455 -6.697 -14.714 1.00 67.38 93 LEU A N 1
ATOM 713 C CA . LEU A 1 93 ? 7.511 -5.620 -13.727 1.00 67.38 93 LEU A CA 1
ATOM 714 C C . LEU A 1 93 ? 6.266 -4.718 -13.772 1.00 67.38 93 LEU A C 1
ATOM 716 O O . LEU A 1 93 ? 5.732 -4.358 -12.721 1.00 67.38 93 LEU A O 1
ATOM 720 N N . ALA A 1 94 ? 5.733 -4.423 -14.961 1.00 73.25 94 ALA A N 1
ATOM 721 C CA . ALA A 1 94 ? 4.503 -3.647 -15.123 1.00 73.25 94 ALA A CA 1
ATOM 722 C C . ALA A 1 94 ? 3.271 -4.373 -14.555 1.00 73.25 94 ALA A C 1
ATOM 724 O O . ALA A 1 94 ? 2.475 -3.764 -13.836 1.00 73.25 94 ALA A O 1
ATOM 725 N N . VAL A 1 95 ? 3.131 -5.679 -14.812 1.00 75.81 95 VAL A N 1
ATOM 726 C CA . VAL A 1 95 ? 2.048 -6.504 -14.245 1.00 75.81 95 VAL A CA 1
ATOM 727 C C . VAL A 1 95 ? 2.172 -6.571 -12.723 1.00 75.81 95 VAL A C 1
ATOM 729 O O . VAL A 1 95 ? 1.183 -6.383 -12.013 1.00 75.81 95 VAL A O 1
ATOM 732 N N . SER A 1 96 ? 3.390 -6.743 -12.208 1.00 73.25 96 SER A N 1
ATOM 733 C CA . SER A 1 96 ? 3.659 -6.744 -10.765 1.00 73.25 96 SER A CA 1
ATOM 734 C C . SER A 1 96 ? 3.275 -5.407 -10.119 1.00 73.25 96 SER A C 1
ATOM 736 O O . SER A 1 96 ? 2.570 -5.379 -9.107 1.00 73.25 96 SER A O 1
ATOM 738 N N . GLY A 1 97 ? 3.648 -4.285 -10.743 1.00 72.25 97 GLY A N 1
ATOM 739 C CA . GLY A 1 97 ? 3.263 -2.943 -10.307 1.00 72.25 97 GLY A CA 1
ATOM 740 C C . GLY A 1 97 ? 1.749 -2.709 -10.350 1.00 72.25 97 GLY A C 1
ATOM 741 O O . GLY A 1 97 ? 1.186 -2.148 -9.409 1.00 72.25 97 GLY A O 1
ATOM 742 N N . ALA A 1 98 ? 1.064 -3.188 -11.391 1.00 72.38 98 ALA A N 1
ATOM 743 C CA . ALA A 1 98 ? -0.386 -3.074 -11.534 1.00 72.38 98 ALA A CA 1
ATOM 744 C C . ALA A 1 98 ? -1.149 -3.892 -10.480 1.00 72.38 98 ALA A C 1
ATOM 746 O O . ALA A 1 98 ? -2.152 -3.413 -9.949 1.00 72.38 98 ALA A O 1
ATOM 747 N N . LEU A 1 99 ? -0.662 -5.084 -10.119 1.00 73.88 99 LEU A N 1
ATOM 748 C CA . LEU A 1 99 ? -1.246 -5.907 -9.056 1.00 73.88 99 LEU A CA 1
ATOM 749 C C . LEU A 1 99 ? -1.081 -5.252 -7.679 1.00 73.88 99 LEU A C 1
ATOM 751 O O . LEU A 1 99 ? -2.045 -5.181 -6.912 1.00 73.88 99 LEU A O 1
ATOM 755 N N . VAL A 1 100 ? 0.102 -4.701 -7.385 1.00 74.25 100 VAL A N 1
ATOM 756 C CA . VAL A 1 100 ? 0.351 -3.947 -6.144 1.00 74.25 100 VAL A CA 1
ATOM 757 C C . VAL A 1 100 ? -0.522 -2.691 -6.097 1.00 74.25 100 VAL A C 1
ATOM 759 O O . VAL A 1 100 ? -1.209 -2.450 -5.104 1.00 74.25 100 VAL A O 1
ATOM 762 N N . ALA A 1 101 ? -0.581 -1.924 -7.186 1.00 70.00 101 ALA A N 1
ATOM 763 C CA . ALA A 1 101 ? -1.410 -0.727 -7.279 1.00 70.00 101 ALA A CA 1
ATOM 764 C C . ALA A 1 101 ? -2.910 -1.048 -7.200 1.00 70.00 101 ALA A C 1
ATOM 766 O O . ALA A 1 101 ? -3.657 -0.299 -6.573 1.00 70.00 101 ALA A O 1
ATOM 767 N N . GLY A 1 102 ? -3.364 -2.152 -7.796 1.00 69.69 102 GLY A N 1
ATOM 768 C CA . GLY A 1 102 ? -4.747 -2.624 -7.736 1.00 69.69 102 GLY A CA 1
ATOM 769 C C . GLY A 1 102 ? -5.157 -3.009 -6.318 1.00 69.69 102 GLY A C 1
ATOM 770 O O . GLY A 1 102 ? -6.213 -2.585 -5.844 1.00 69.69 102 GLY A O 1
ATOM 771 N N . ARG A 1 103 ? -4.281 -3.715 -5.594 1.00 69.62 103 ARG A N 1
ATOM 772 C CA . ARG A 1 103 ? -4.508 -4.086 -4.192 1.00 69.62 103 ARG A CA 1
ATOM 773 C C . ARG A 1 103 ? -4.465 -2.866 -3.267 1.00 69.62 103 ARG A C 1
ATOM 775 O O . ARG A 1 103 ? -5.332 -2.733 -2.407 1.00 69.62 103 ARG A O 1
ATOM 782 N N . CYS A 1 104 ? -3.573 -1.909 -3.529 1.00 65.62 104 CYS A N 1
ATOM 783 C CA . CYS A 1 104 ? -3.579 -0.596 -2.877 1.00 65.62 104 CYS A CA 1
ATOM 784 C C . CYS A 1 104 ? -4.861 0.191 -3.164 1.00 65.62 104 CYS A C 1
ATOM 786 O O . CYS A 1 104 ? -5.409 0.809 -2.260 1.00 65.62 104 CYS A O 1
ATOM 788 N N . ARG A 1 105 ? -5.381 0.164 -4.396 1.00 68.62 105 ARG A N 1
ATOM 789 C CA . ARG A 1 105 ? -6.622 0.862 -4.764 1.00 68.62 105 ARG A CA 1
ATOM 790 C C . ARG A 1 105 ? -7.844 0.210 -4.124 1.00 68.62 105 ARG A C 1
ATOM 792 O O . ARG A 1 105 ? -8.785 0.919 -3.7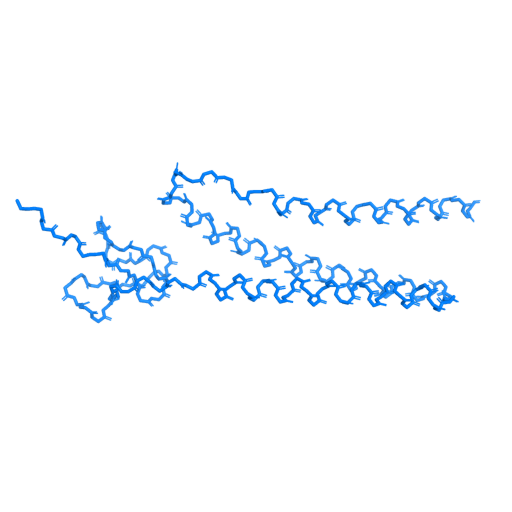81 1.00 68.62 105 ARG A O 1
ATOM 799 N N . HIS A 1 106 ? -7.827 -1.110 -3.938 1.00 67.12 106 HIS A N 1
ATOM 800 C CA . HIS A 1 106 ? -8.881 -1.820 -3.223 1.00 67.12 106 HIS A CA 1
ATOM 801 C C . HIS A 1 106 ? -8.888 -1.458 -1.734 1.00 67.12 106 HIS A C 1
ATOM 803 O O . HIS A 1 106 ? -9.939 -1.063 -1.237 1.00 67.12 106 HIS A O 1
ATOM 809 N N . LEU A 1 107 ? -7.716 -1.473 -1.086 1.00 64.06 107 LEU A N 1
ATOM 810 C CA . LEU A 1 107 ? -7.529 -1.038 0.305 1.00 64.06 107 LEU A CA 1
ATOM 811 C C . LEU A 1 107 ? -7.833 0.456 0.494 1.00 64.06 107 LEU A C 1
ATOM 813 O O . LEU A 1 107 ? -8.394 0.874 1.501 1.00 64.06 107 LEU A O 1
ATOM 817 N N . HIS A 1 108 ? -7.501 1.283 -0.497 1.00 61.03 108 HIS A N 1
ATOM 818 C CA . HIS A 1 108 ? -7.837 2.700 -0.481 1.00 61.03 108 HIS A CA 1
ATOM 819 C C . HIS A 1 108 ? -9.336 2.921 -0.685 1.00 61.03 108 HIS A C 1
ATOM 821 O O . HIS A 1 108 ? -9.872 3.843 -0.095 1.00 61.03 108 HIS A O 1
ATOM 827 N N . ARG A 1 109 ? -10.038 2.104 -1.485 1.00 59.81 109 ARG A N 1
ATOM 828 C CA . ARG A 1 109 ? -11.501 2.201 -1.660 1.00 59.81 109 ARG A CA 1
ATOM 829 C C . ARG A 1 109 ? -12.270 1.784 -0.411 1.00 59.81 109 ARG A C 1
ATOM 831 O O . ARG A 1 109 ? -13.290 2.402 -0.113 1.00 59.81 109 ARG A O 1
ATOM 838 N N . THR A 1 110 ? -11.795 0.777 0.315 1.00 62.06 110 THR A N 1
ATOM 839 C CA . THR A 1 110 ? -12.348 0.440 1.632 1.00 62.06 110 THR A CA 1
ATOM 840 C C . THR A 1 110 ? -12.055 1.550 2.645 1.00 62.06 110 THR A C 1
ATOM 842 O O . THR A 1 110 ? -12.953 1.973 3.372 1.00 62.06 110 THR A O 1
ATOM 845 N N . TYR A 1 111 ? -10.871 2.168 2.574 1.00 53.22 111 TYR A N 1
ATOM 846 C CA . TYR A 1 111 ? -10.511 3.317 3.409 1.00 53.22 111 TYR A CA 1
ATOM 847 C C . TYR A 1 111 ? -11.251 4.629 3.060 1.00 53.22 111 TYR A C 1
ATOM 849 O O . TYR A 1 111 ? -11.652 5.367 3.953 1.00 53.22 111 TYR A O 1
ATOM 857 N N . THR A 1 112 ? -11.488 4.960 1.785 1.00 48.00 112 THR A N 1
ATOM 858 C CA . THR A 1 112 ? -12.116 6.236 1.382 1.00 48.00 112 THR A CA 1
ATOM 859 C C . THR A 1 112 ? -13.618 6.276 1.584 1.00 48.00 112 THR A C 1
ATOM 861 O O . THR A 1 112 ? -14.189 7.368 1.616 1.00 48.00 112 THR A O 1
ATOM 864 N N . ARG A 1 113 ? -14.276 5.129 1.782 1.00 52.09 113 ARG A N 1
ATOM 865 C CA . ARG A 1 113 ? -15.701 5.103 2.133 1.00 52.09 113 ARG A CA 1
ATOM 866 C C . ARG A 1 113 ? -15.969 5.743 3.506 1.00 52.09 113 ARG A C 1
ATOM 868 O O . ARG A 1 113 ? -17.084 6.201 3.728 1.00 52.09 113 ARG A O 1
ATOM 875 N N . SER A 1 114 ? -14.951 5.875 4.368 1.00 50.91 114 SER A N 1
ATOM 876 C CA . SER A 1 114 ? -15.038 6.542 5.681 1.00 50.91 114 SER A CA 1
ATOM 877 C C . SER A 1 114 ? -14.562 8.007 5.700 1.00 50.91 114 SER A C 1
ATOM 879 O O . SER A 1 114 ? -14.765 8.707 6.689 1.00 50.91 114 SER A O 1
ATOM 881 N N . ARG A 1 115 ? -13.977 8.528 4.610 1.00 48.56 115 ARG A N 1
ATOM 882 C CA . ARG A 1 115 ? -13.529 9.930 4.510 1.00 48.56 115 ARG A CA 1
ATOM 883 C C . ARG A 1 115 ? -13.996 10.573 3.208 1.00 48.56 115 ARG A C 1
ATOM 885 O O . ARG A 1 115 ? -13.216 10.786 2.286 1.00 48.56 115 ARG A O 1
ATOM 892 N N . ARG A 1 116 ? -15.250 11.029 3.177 1.00 47.06 116 ARG A N 1
ATOM 893 C CA . ARG A 1 116 ? -15.749 12.000 2.180 1.00 47.06 116 ARG A CA 1
ATOM 894 C C . ARG A 1 116 ? -15.091 13.396 2.267 1.00 47.06 116 ARG A C 1
ATOM 896 O O . ARG A 1 116 ? -15.606 14.327 1.664 1.00 47.06 116 ARG A O 1
ATOM 903 N N . ALA A 1 117 ? -13.975 13.574 2.981 1.00 48.12 117 ALA A N 1
ATOM 904 C CA . ALA A 1 117 ? -13.481 14.903 3.351 1.00 48.12 117 ALA A CA 1
ATOM 905 C C . ALA A 1 117 ? -12.069 15.290 2.882 1.00 48.12 117 ALA A C 1
ATOM 907 O O . ALA A 1 117 ? -11.706 16.440 3.093 1.00 48.12 117 ALA A O 1
ATOM 908 N N . ILE A 1 118 ? -11.247 14.437 2.254 1.00 45.03 118 ILE A N 1
ATOM 909 C CA . ILE A 1 118 ? -9.879 14.873 1.896 1.00 45.03 118 ILE A CA 1
ATOM 910 C C . ILE A 1 118 ? -9.559 14.562 0.435 1.00 45.03 118 ILE A C 1
ATOM 912 O O . ILE A 1 118 ? -9.315 13.424 0.037 1.00 45.03 118 ILE A O 1
ATOM 916 N N . ARG A 1 119 ? -9.630 15.640 -0.352 1.00 53.03 119 ARG A N 1
ATOM 917 C CA . ARG A 1 119 ? -9.242 15.772 -1.757 1.00 53.03 119 ARG A CA 1
ATOM 918 C C . ARG A 1 119 ? -7.757 15.439 -1.976 1.00 53.03 119 ARG A C 1
ATOM 920 O O . ARG A 1 119 ? -6.929 15.604 -1.090 1.00 53.03 119 ARG A O 1
ATOM 927 N N . SER A 1 120 ? -7.487 15.064 -3.230 1.00 51.09 120 SER A N 1
ATOM 928 C CA . SER A 1 120 ? -6.205 15.064 -3.955 1.00 51.09 120 SER A CA 1
ATOM 929 C C . SER A 1 120 ? -5.107 14.091 -3.507 1.00 51.09 120 SER A C 1
ATOM 931 O O . SER A 1 120 ? -4.188 14.452 -2.783 1.00 51.09 120 SER A O 1
ATOM 933 N N . SER A 1 121 ? -5.109 12.877 -4.068 1.00 48.25 121 SER A N 1
ATOM 934 C CA . SER A 1 121 ? -3.868 12.095 -4.273 1.00 48.25 121 SER A CA 1
ATOM 935 C C . SER A 1 121 ? -3.873 11.265 -5.573 1.00 48.25 121 SER A C 1
ATOM 937 O O . SER A 1 121 ? -3.059 10.366 -5.752 1.00 48.25 121 SER A O 1
ATOM 939 N N . SER A 1 122 ? -4.771 11.562 -6.520 1.00 48.59 122 SER A N 1
ATOM 940 C CA . SER A 1 122 ? -4.969 10.762 -7.743 1.00 48.59 122 SER A CA 1
ATOM 941 C C . SER A 1 122 ? -3.941 11.017 -8.855 1.00 48.59 122 SER A C 1
ATOM 943 O O . SER A 1 122 ? -3.935 10.291 -9.844 1.00 48.59 122 SER A O 1
ATOM 945 N N . ALA A 1 123 ? -3.091 12.040 -8.732 1.00 48.44 123 ALA A N 1
ATOM 946 C CA . ALA A 1 123 ? -2.248 12.492 -9.841 1.00 48.44 123 ALA A CA 1
ATOM 947 C C . ALA A 1 123 ? -1.004 11.614 -10.082 1.00 48.44 123 ALA A C 1
ATOM 949 O O . ALA A 1 123 ? -0.508 11.554 -11.201 1.00 48.44 123 ALA A O 1
ATOM 950 N N . ILE A 1 124 ? -0.520 10.883 -9.071 1.00 50.56 124 ILE A N 1
ATOM 951 C CA . ILE A 1 124 ? 0.785 10.200 -9.157 1.00 50.56 124 ILE A CA 1
ATOM 952 C C . ILE A 1 124 ? 0.693 8.836 -9.871 1.00 50.56 124 ILE A C 1
ATOM 954 O O . ILE A 1 124 ? 1.669 8.371 -10.446 1.00 50.56 124 ILE A O 1
ATOM 958 N N . VAL A 1 125 ? -0.487 8.205 -9.923 1.00 52.16 125 VAL A N 1
ATOM 959 C CA . VAL A 1 125 ? -0.638 6.846 -10.493 1.00 52.16 125 VAL A CA 1
ATOM 960 C C . VAL A 1 125 ? -0.932 6.854 -12.001 1.00 52.16 125 VAL A C 1
ATOM 962 O O . VAL A 1 125 ? -0.748 5.841 -12.666 1.00 52.16 125 VAL A O 1
ATOM 965 N N . VAL A 1 126 ? -1.361 7.984 -12.571 1.00 51.06 126 VAL A N 1
ATOM 966 C CA . VAL A 1 126 ? -1.653 8.078 -14.016 1.00 51.06 126 VAL A CA 1
ATOM 967 C C . VAL A 1 126 ? -0.385 8.362 -14.836 1.00 51.06 126 VAL A C 1
ATOM 969 O O . VAL A 1 126 ? -0.311 7.980 -16.000 1.00 51.06 126 VAL A O 1
ATOM 972 N N . ALA A 1 127 ? 0.650 8.943 -14.224 1.00 48.94 127 ALA A N 1
ATOM 973 C CA . ALA A 1 127 ? 1.877 9.324 -14.924 1.00 48.94 127 ALA A CA 1
ATOM 974 C C . ALA A 1 127 ? 2.776 8.136 -15.323 1.00 48.94 127 ALA A C 1
ATOM 976 O O . ALA A 1 127 ? 3.511 8.236 -16.298 1.00 48.94 127 ALA A O 1
ATOM 977 N N . SER A 1 128 ? 2.712 6.997 -14.625 1.00 53.09 128 SER A N 1
ATOM 978 C CA . SER A 1 128 ? 3.546 5.824 -14.941 1.00 53.09 128 SER A CA 1
ATOM 979 C C . SER A 1 128 ? 3.000 4.967 -16.090 1.00 53.09 128 SER A C 1
ATOM 981 O O . SER A 1 128 ? 3.761 4.240 -16.724 1.00 53.09 128 SER A O 1
ATOM 983 N N . ALA A 1 129 ? 1.708 5.077 -16.414 1.00 49.56 129 ALA A N 1
ATOM 984 C CA . ALA A 1 129 ? 1.111 4.359 -17.542 1.00 49.56 129 ALA A CA 1
ATOM 985 C C 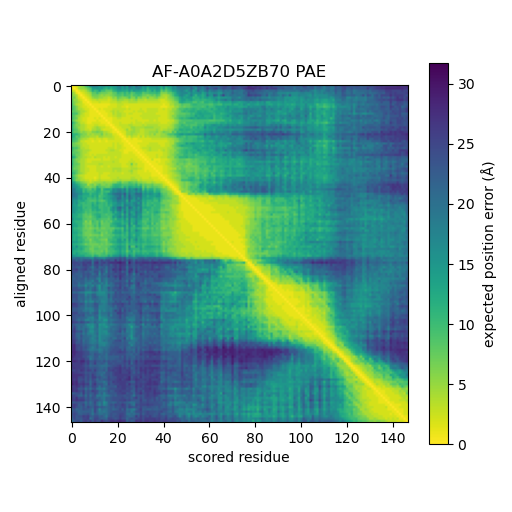. ALA A 1 129 ? 1.410 5.026 -18.897 1.00 49.56 129 ALA A C 1
ATOM 987 O O . ALA A 1 129 ? 1.510 4.344 -19.915 1.00 49.56 129 ALA A O 1
ATOM 988 N N . THR A 1 130 ? 1.588 6.349 -18.927 1.00 54.81 130 THR A N 1
ATOM 989 C CA . THR A 1 130 ? 1.860 7.083 -20.171 1.00 54.81 130 THR A CA 1
ATOM 990 C C . THR A 1 130 ? 3.302 6.924 -20.643 1.00 54.81 130 THR A C 1
ATOM 992 O O . THR A 1 130 ? 3.541 6.899 -21.849 1.00 54.81 130 THR A O 1
ATOM 995 N N . SER A 1 131 ? 4.262 6.728 -19.732 1.00 52.88 131 SER A N 1
ATOM 996 C CA . SER A 1 131 ? 5.673 6.543 -20.098 1.00 52.88 131 SER A CA 1
ATOM 997 C C . SER A 1 131 ? 5.896 5.283 -20.944 1.00 52.88 131 SER A C 1
ATOM 999 O O . SER A 1 131 ? 6.651 5.329 -21.909 1.00 52.88 131 SER A O 1
ATOM 1001 N N . GLY A 1 132 ? 5.198 4.180 -20.648 1.00 53.84 132 GLY A N 1
ATOM 1002 C CA . GLY A 1 132 ? 5.341 2.922 -21.394 1.00 53.84 132 GLY A CA 1
ATOM 1003 C C . GLY A 1 132 ? 4.875 3.004 -22.853 1.00 53.84 132 GLY A C 1
ATOM 1004 O O . GLY A 1 132 ? 5.490 2.404 -23.732 1.00 53.84 132 GLY A O 1
ATOM 1005 N N . LEU A 1 133 ? 3.834 3.794 -23.139 1.00 58.72 133 LEU A N 1
ATOM 1006 C CA . LEU A 1 133 ? 3.298 3.944 -24.498 1.00 58.72 133 LEU A CA 1
ATOM 1007 C C . LEU A 1 133 ? 4.215 4.773 -25.409 1.00 58.72 133 LEU A C 1
ATOM 1009 O O . LEU A 1 133 ? 4.318 4.479 -26.598 1.00 58.72 133 LEU A O 1
ATOM 1013 N N . ILE A 1 134 ? 4.928 5.760 -24.856 1.00 64.38 134 ILE A N 1
ATOM 1014 C CA . ILE A 1 134 ? 5.882 6.580 -25.622 1.00 64.38 134 ILE A CA 1
ATOM 1015 C C . ILE A 1 134 ? 7.072 5.727 -26.090 1.00 64.38 134 ILE A C 1
ATOM 1017 O O . ILE A 1 134 ? 7.501 5.848 -27.238 1.00 64.38 134 ILE A O 1
ATOM 1021 N N . TYR A 1 135 ? 7.557 4.807 -25.248 1.00 59.09 135 TYR A N 1
ATOM 1022 C CA . TYR A 1 135 ? 8.641 3.892 -25.623 1.00 59.09 135 TYR A CA 1
ATOM 1023 C C . TYR A 1 135 ? 8.228 2.897 -26.718 1.00 59.09 135 TYR A C 1
ATOM 1025 O O . TYR A 1 135 ? 9.014 2.637 -27.630 1.00 59.09 135 TYR A O 1
ATOM 1033 N N . LEU A 1 136 ? 6.988 2.395 -26.691 1.00 64.44 136 LEU A N 1
ATOM 1034 C CA . LEU A 1 136 ? 6.473 1.512 -27.745 1.00 64.44 136 LEU A CA 1
ATOM 1035 C C . LEU A 1 136 ? 6.305 2.245 -29.087 1.00 64.44 136 LEU A C 1
ATOM 1037 O O . LEU A 1 136 ? 6.667 1.698 -30.128 1.00 64.44 136 LEU A O 1
ATOM 1041 N N . ALA A 1 137 ? 5.829 3.494 -29.075 1.00 64.25 137 ALA A N 1
ATOM 1042 C CA . ALA A 1 137 ? 5.672 4.297 -30.292 1.00 64.25 137 ALA A CA 1
ATOM 1043 C C . ALA A 1 137 ? 7.022 4.663 -30.944 1.00 64.25 137 ALA A C 1
ATOM 1045 O O . ALA A 1 137 ? 7.159 4.621 -32.172 1.00 64.25 137 ALA A O 1
ATOM 1046 N N . GLY A 1 138 ? 8.038 4.972 -30.128 1.00 65.31 138 GLY A N 1
ATOM 1047 C CA . GLY A 1 138 ? 9.397 5.236 -30.607 1.00 65.31 138 GLY A CA 1
ATOM 1048 C C . GLY A 1 138 ? 10.044 4.004 -31.245 1.00 65.31 138 GLY A C 1
ATOM 1049 O O . GLY A 1 138 ? 10.604 4.099 -32.337 1.00 65.31 138 GLY A O 1
ATOM 1050 N N . ALA A 1 139 ? 9.898 2.833 -30.616 1.00 64.44 139 ALA A N 1
ATOM 1051 C CA . ALA A 1 139 ? 10.417 1.574 -31.150 1.00 64.44 139 ALA A CA 1
ATOM 1052 C C . ALA A 1 139 ? 9.744 1.181 -32.478 1.00 64.44 139 ALA A C 1
ATOM 1054 O O . ALA A 1 139 ? 10.424 0.763 -33.415 1.00 64.44 139 ALA A O 1
ATOM 1055 N N . PHE A 1 140 ? 8.428 1.380 -32.598 1.00 67.88 140 PHE A N 1
ATOM 1056 C CA . PHE A 1 140 ? 7.690 1.070 -33.826 1.00 67.88 140 PHE A CA 1
ATOM 1057 C C . PHE A 1 140 ? 8.109 1.961 -35.008 1.00 67.88 140 PHE A C 1
ATOM 1059 O O . PHE A 1 140 ? 8.270 1.481 -36.129 1.00 67.88 140 PHE A O 1
ATOM 1066 N N . SER A 1 141 ? 8.365 3.248 -34.753 1.00 65.75 141 SER A N 1
ATOM 1067 C CA . SER A 1 141 ? 8.772 4.206 -35.793 1.00 65.75 141 SER A CA 1
ATOM 1068 C C . SER A 1 141 ? 10.146 3.890 -36.395 1.00 65.75 141 SER A C 1
ATOM 1070 O O . SER A 1 141 ? 10.373 4.143 -37.577 1.00 65.75 141 SER A O 1
ATOM 1072 N N . LEU A 1 142 ? 11.061 3.306 -35.613 1.00 63.78 142 LEU A N 1
ATOM 1073 C CA . LEU A 1 142 ? 12.373 2.878 -36.108 1.00 63.78 142 LEU A CA 1
ATOM 1074 C C . LEU A 1 142 ? 12.290 1.608 -36.966 1.00 63.78 142 LEU A C 1
ATOM 1076 O O . LEU A 1 142 ? 13.055 1.471 -37.917 1.00 63.78 142 LEU A O 1
ATOM 1080 N N . ILE A 1 143 ? 11.338 0.714 -36.679 1.00 64.50 143 ILE A N 1
ATOM 1081 C CA .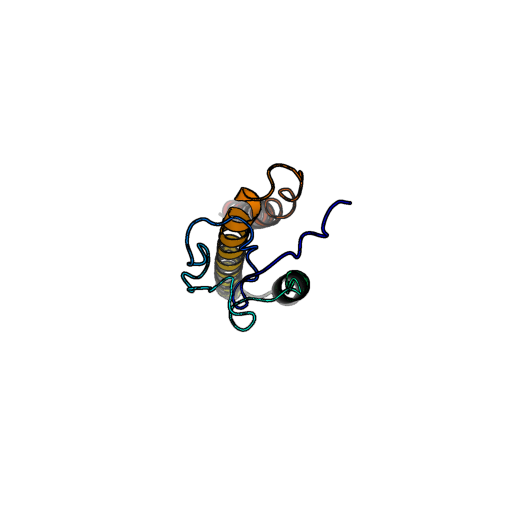 ILE A 1 143 ? 11.111 -0.507 -37.464 1.00 64.50 143 ILE A CA 1
ATOM 1082 C C . ILE A 1 143 ? 10.559 -0.157 -38.849 1.00 64.50 143 ILE A C 1
ATOM 1084 O O . ILE A 1 143 ? 11.104 -0.624 -39.846 1.00 64.50 143 ILE A O 1
ATOM 1088 N N . VAL A 1 144 ? 9.540 0.706 -38.927 1.00 73.12 144 VAL A N 1
ATOM 1089 C CA . VAL A 1 144 ? 8.912 1.095 -40.207 1.00 73.12 144 VAL A CA 1
ATOM 1090 C C . VAL A 1 144 ? 9.891 1.821 -41.131 1.00 73.12 144 VAL A C 1
ATOM 1092 O O . VAL A 1 144 ? 9.813 1.667 -42.339 1.00 73.12 144 VAL A O 1
ATOM 1095 N N . ARG A 1 145 ? 10.850 2.575 -40.584 1.00 71.81 145 ARG A N 1
ATOM 1096 C CA . ARG A 1 145 ? 11.847 3.308 -41.380 1.00 71.81 145 ARG A CA 1
ATOM 1097 C C . ARG A 1 145 ? 12.974 2.428 -41.939 1.00 71.81 145 ARG A C 1
ATOM 1099 O O . ARG A 1 145 ? 13.805 2.932 -42.686 1.00 71.81 145 ARG A O 1
ATOM 1106 N N . SER A 1 146 ? 13.037 1.163 -41.519 1.00 67.81 146 SER A N 1
ATOM 1107 C CA . SER A 1 146 ? 14.062 0.189 -41.925 1.00 67.81 146 SER A CA 1
ATOM 1108 C C . SER A 1 146 ? 13.584 -0.823 -42.977 1.00 67.81 146 SER A C 1
ATOM 1110 O O . SER A 1 146 ? 14.374 -1.674 -43.384 1.00 67.81 146 SER A O 1
ATOM 1112 N N . TRP A 1 147 ? 12.316 -0.727 -43.390 1.00 67.38 147 TRP A N 1
ATOM 1113 C CA . TRP A 1 147 ? 11.694 -1.459 -44.497 1.00 67.38 147 TRP A CA 1
ATOM 1114 C C . TRP A 1 147 ? 11.462 -0.509 -45.671 1.00 67.38 147 TRP A C 1
ATOM 1116 O O . TRP A 1 147 ? 11.585 -0.979 -46.821 1.00 67.38 147 TRP A O 1
#